Protein AF-A0A529MDP4-F1 (afdb_monomer_lite)

Secondary structure (DSSP, 8-state):
---SSGGGGGGTTTS--S----HHHHHHHHHTTTT--------------TT---HHHHIIIIIIHHHHHHHHHHHT-

Structure (mmCIF, N/CA/C/O backbone):
data_AF-A0A529MDP4-F1
#
_entry.id   AF-A0A529MDP4-F1
#
loop_
_atom_site.group_PDB
_atom_site.id
_atom_site.type_symbol
_atom_site.label_atom_id
_atom_site.label_alt_id
_atom_site.label_comp_id
_atom_site.label_asym_id
_atom_site.label_entity_id
_atom_site.label_seq_id
_atom_site.pdbx_PDB_ins_code
_atom_site.Cartn_x
_atom_site.Cartn_y
_atom_site.Cartn_z
_atom_site.occupancy
_atom_site.B_iso_or_equiv
_atom_site.auth_seq_id
_atom_site.auth_comp_id
_atom_site.auth_asym_id
_atom_site.auth_atom_id
_atom_site.pdbx_PDB_model_num
ATOM 1 N N . ASP A 1 1 ? -2.662 -3.038 -5.649 1.00 83.75 1 ASP A N 1
ATOM 2 C CA . ASP A 1 1 ? -1.800 -3.090 -6.851 1.00 83.75 1 ASP A CA 1
ATOM 3 C C . ASP A 1 1 ? -1.813 -1.691 -7.470 1.00 83.75 1 ASP A C 1
ATOM 5 O O . ASP A 1 1 ? -2.572 -0.871 -6.968 1.00 83.75 1 ASP A O 1
ATOM 9 N N . ASP A 1 2 ? -0.966 -1.399 -8.452 1.00 89.12 2 ASP A N 1
ATOM 10 C CA . ASP A 1 2 ? -1.100 -0.193 -9.291 1.00 89.12 2 ASP A CA 1
ATOM 11 C C . ASP A 1 2 ? -1.657 -0.518 -10.692 1.00 89.12 2 ASP A C 1
ATOM 13 O O . ASP A 1 2 ? -1.992 0.378 -11.459 1.00 89.12 2 ASP A O 1
ATOM 17 N N . LEU A 1 3 ? -1.786 -1.815 -11.023 1.00 90.38 3 LEU A N 1
ATOM 18 C CA . LEU A 1 3 ? -2.348 -2.344 -12.273 1.00 90.38 3 LEU A CA 1
ATOM 19 C C . LEU A 1 3 ? -1.730 -1.759 -13.555 1.00 90.38 3 LEU A C 1
ATOM 21 O O . LEU A 1 3 ? -2.284 -1.933 -14.640 1.00 90.38 3 LEU A O 1
ATOM 25 N N . THR A 1 4 ? -0.545 -1.144 -13.460 1.00 92.00 4 THR A N 1
ATOM 26 C CA . THR A 1 4 ? 0.197 -0.628 -14.621 1.00 92.00 4 THR A CA 1
ATOM 27 C C . THR A 1 4 ? 0.515 -1.757 -15.607 1.00 92.00 4 THR A C 1
ATOM 29 O O . THR A 1 4 ? 0.473 -1.572 -16.822 1.00 92.00 4 THR A O 1
ATOM 32 N N . ASP A 1 5 ? 0.804 -2.950 -15.078 1.00 91.81 5 ASP A N 1
ATOM 33 C CA . ASP A 1 5 ? 0.880 -4.194 -15.842 1.00 91.81 5 ASP A CA 1
ATOM 34 C C . ASP A 1 5 ? -0.465 -4.926 -15.777 1.00 91.81 5 ASP A C 1
ATOM 36 O O . ASP A 1 5 ? -0.802 -5.552 -14.768 1.00 91.81 5 ASP A O 1
ATOM 40 N N . GLY A 1 6 ? -1.221 -4.877 -16.875 1.00 91.81 6 GLY A N 1
ATOM 41 C CA . GLY A 1 6 ? -2.556 -5.468 -16.963 1.00 91.81 6 GLY A CA 1
ATOM 42 C C . GLY A 1 6 ? -2.608 -6.977 -16.697 1.00 91.81 6 GLY A C 1
ATOM 43 O O . GLY A 1 6 ? -3.664 -7.479 -16.322 1.00 91.81 6 GLY A O 1
ATOM 44 N N . HIS A 1 7 ? -1.496 -7.714 -16.808 1.00 94.25 7 HIS A N 1
ATOM 45 C CA . HIS A 1 7 ? -1.471 -9.137 -16.448 1.00 94.25 7 HIS A CA 1
ATOM 46 C C . HIS A 1 7 ? -1.676 -9.370 -14.946 1.00 94.25 7 HIS A C 1
ATOM 48 O O . HIS A 1 7 ? -2.201 -10.411 -14.546 1.00 94.25 7 HIS A O 1
ATOM 54 N N . LYS A 1 8 ? -1.317 -8.393 -14.104 1.00 90.50 8 LYS A N 1
ATOM 55 C CA . LYS A 1 8 ? -1.455 -8.490 -12.646 1.00 90.50 8 LYS A CA 1
ATOM 56 C C . LYS A 1 8 ? -2.896 -8.445 -12.162 1.00 90.50 8 LYS A C 1
ATOM 58 O O . LYS A 1 8 ? -3.136 -8.755 -10.998 1.00 90.50 8 LYS A O 1
ATOM 63 N N . ILE A 1 9 ? -3.866 -8.154 -13.034 1.00 92.75 9 ILE A N 1
ATOM 64 C CA . ILE A 1 9 ? -5.285 -8.275 -12.680 1.00 92.75 9 ILE A CA 1
ATOM 65 C C . ILE A 1 9 ? -5.636 -9.691 -12.204 1.00 92.75 9 ILE A C 1
ATOM 67 O O . ILE A 1 9 ? -6.523 -9.856 -11.372 1.00 92.75 9 ILE A O 1
ATOM 71 N N . ALA A 1 10 ? -4.889 -10.706 -12.653 1.00 93.62 10 ALA A N 1
ATOM 72 C CA . ALA A 1 10 ? -5.030 -12.082 -12.189 1.00 93.62 10 ALA A CA 1
ATOM 73 C C . ALA A 1 10 ? -4.819 -12.240 -10.670 1.00 93.62 10 ALA A C 1
ATOM 75 O O . ALA A 1 10 ? -5.389 -13.155 -10.093 1.00 93.62 10 ALA A O 1
ATOM 76 N N . ASN A 1 11 ? -4.073 -11.338 -10.017 1.00 88.88 11 ASN A N 1
ATOM 77 C CA . ASN A 1 11 ? -3.882 -11.340 -8.560 1.00 88.88 11 ASN A CA 1
ATOM 78 C C . ASN A 1 11 ? -5.142 -10.918 -7.783 1.00 88.88 11 ASN A C 1
ATOM 80 O O . ASN A 1 11 ? -5.190 -11.085 -6.568 1.00 88.88 11 ASN A O 1
ATOM 84 N N . LEU A 1 12 ? -6.108 -10.289 -8.462 1.00 91.88 12 LEU A N 1
ATOM 85 C CA . LEU A 1 12 ? -7.345 -9.773 -7.869 1.00 91.88 12 LEU A CA 1
ATOM 86 C C . LEU A 1 12 ? -8.597 -10.462 -8.421 1.00 91.88 12 LEU A C 1
ATOM 88 O O . LEU A 1 12 ? -9.656 -10.371 -7.809 1.00 91.88 12 LEU A O 1
ATOM 92 N N . ALA A 1 13 ? -8.496 -11.109 -9.584 1.00 92.00 13 ALA A N 1
ATOM 93 C CA . ALA A 1 13 ? -9.637 -11.603 -10.351 1.00 92.00 13 ALA A CA 1
ATOM 94 C C . ALA A 1 13 ? -10.479 -12.662 -9.618 1.00 92.00 13 ALA A C 1
ATOM 96 O O . ALA A 1 13 ? -11.665 -12.802 -9.909 1.00 92.00 13 ALA A O 1
ATOM 97 N N . ASP A 1 14 ? -9.879 -13.404 -8.690 1.00 93.56 14 ASP A N 1
ATOM 98 C CA . ASP A 1 14 ? -10.527 -14.439 -7.883 1.00 93.56 14 ASP A CA 1
A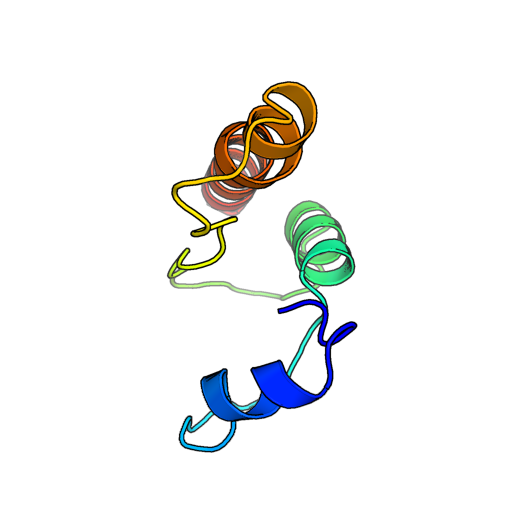TOM 99 C C . ASP A 1 14 ? -10.868 -13.980 -6.453 1.00 93.56 14 ASP A C 1
ATOM 101 O O . ASP A 1 14 ? -11.458 -14.740 -5.681 1.00 93.56 14 ASP A O 1
ATOM 105 N N . LEU A 1 15 ? -10.545 -12.733 -6.096 1.00 92.88 15 LEU A N 1
ATOM 106 C CA . LEU A 1 15 ? -10.805 -12.185 -4.771 1.00 92.88 15 LEU A CA 1
ATOM 107 C C . LEU A 1 15 ? -12.210 -11.586 -4.670 1.00 92.88 15 LEU A C 1
ATOM 109 O O . LEU A 1 15 ? -12.719 -10.935 -5.581 1.00 92.88 15 LEU A O 1
ATOM 113 N N . GLN A 1 16 ? -12.821 -11.735 -3.495 1.00 95.44 16 GLN A N 1
ATOM 114 C CA . GLN A 1 16 ? -14.040 -11.013 -3.140 1.00 95.44 16 GLN A CA 1
ATOM 115 C C . GLN A 1 16 ? -13.668 -9.701 -2.448 1.00 95.44 16 GLN A C 1
ATOM 117 O O . GLN A 1 16 ? -13.439 -9.667 -1.240 1.00 95.44 16 GLN A O 1
ATOM 122 N N . ILE A 1 17 ? -13.600 -8.623 -3.227 1.00 93.56 17 ILE A N 1
ATOM 123 C CA . ILE A 1 17 ? -13.310 -7.271 -2.736 1.00 93.56 17 ILE A CA 1
ATOM 124 C C . ILE A 1 17 ? -14.513 -6.352 -2.948 1.00 93.56 17 ILE A C 1
ATOM 126 O O . ILE A 1 17 ? -15.255 -6.498 -3.917 1.00 93.56 17 ILE A O 1
ATOM 130 N N . ALA A 1 18 ? -14.712 -5.405 -2.031 1.00 94.44 18 ALA A N 1
ATOM 131 C CA . ALA A 1 18 ? -15.760 -4.393 -2.167 1.00 94.44 18 ALA A CA 1
ATOM 132 C C . ALA A 1 18 ? -15.361 -3.268 -3.132 1.00 94.44 18 ALA A C 1
ATOM 134 O O . ALA A 1 18 ? -16.228 -2.687 -3.778 1.00 94.44 18 ALA A O 1
ATOM 135 N N . ASP A 1 19 ? -14.065 -2.953 -3.202 1.00 93.06 19 ASP A N 1
ATOM 136 C CA . ASP A 1 19 ? -13.530 -1.883 -4.038 1.00 93.06 19 ASP A CA 1
ATOM 137 C C . ASP A 1 19 ? -12.029 -2.092 -4.305 1.00 93.06 19 ASP A C 1
ATOM 139 O O . ASP A 1 19 ? -11.361 -2.852 -3.595 1.00 93.06 19 ASP A O 1
ATOM 143 N N . TYR A 1 20 ? -11.505 -1.387 -5.306 1.00 93.06 20 TYR A N 1
ATOM 144 C CA . TYR A 1 20 ? -10.081 -1.271 -5.608 1.00 93.06 20 TYR A CA 1
ATOM 145 C C . TYR A 1 20 ? -9.633 0.180 -5.433 1.00 93.06 20 TYR A C 1
ATOM 147 O O . TYR A 1 20 ? -10.28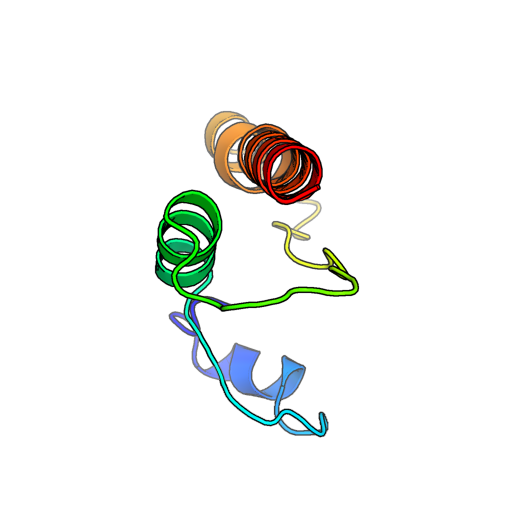8 1.113 -5.891 1.00 93.06 20 TYR A O 1
ATOM 155 N N . LEU A 1 21 ? -8.462 0.366 -4.830 1.00 93.44 21 LEU A N 1
ATOM 156 C CA . LEU A 1 21 ? -7.788 1.654 -4.764 1.00 93.44 21 LEU A CA 1
ATOM 157 C C . LEU A 1 21 ? -6.316 1.450 -5.107 1.00 93.44 21 LEU A C 1
ATOM 159 O O . LEU A 1 21 ? -5.696 0.495 -4.626 1.00 93.44 21 LEU A O 1
ATOM 163 N N . ASP A 1 22 ? -5.772 2.341 -5.933 1.00 92.75 22 ASP A N 1
ATOM 164 C CA . ASP A 1 22 ? -4.346 2.346 -6.244 1.00 92.75 22 ASP A CA 1
ATOM 165 C C . ASP A 1 22 ? -3.520 2.458 -4.951 1.00 92.75 22 ASP A C 1
ATOM 167 O O . ASP A 1 22 ? -3.926 3.119 -3.990 1.00 92.75 22 ASP A O 1
ATOM 171 N N . LYS A 1 23 ? -2.362 1.793 -4.902 1.00 89.56 23 LYS A N 1
ATOM 172 C CA . LYS A 1 23 ? -1.499 1.777 -3.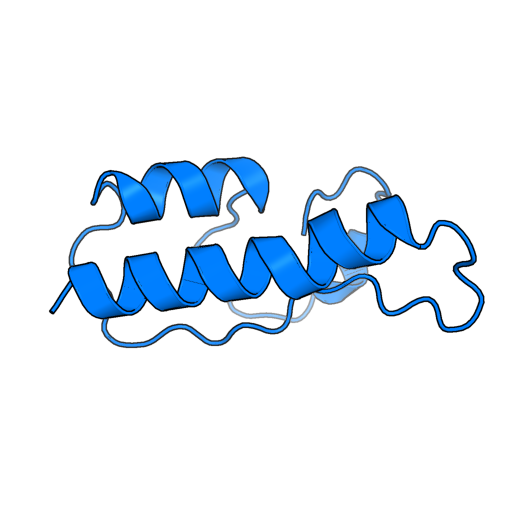710 1.00 89.56 23 LYS A CA 1
ATOM 173 C C . LYS A 1 23 ? -1.067 3.183 -3.260 1.00 89.56 23 LYS A C 1
ATOM 175 O O . LYS A 1 23 ? -0.895 3.389 -2.053 1.00 89.56 23 LYS A O 1
ATOM 180 N N . ASP A 1 24 ? -0.864 4.116 -4.188 1.00 84.06 24 ASP A N 1
ATOM 181 C CA . ASP A 1 24 ? -0.358 5.457 -3.895 1.00 84.06 24 ASP A CA 1
ATOM 182 C C . ASP A 1 24 ? -1.509 6.353 -3.411 1.00 84.06 24 ASP A C 1
ATOM 184 O O . ASP A 1 24 ? -1.358 7.074 -2.418 1.00 84.06 24 ASP A O 1
ATOM 188 N N . ASP A 1 25 ? -2.696 6.202 -4.007 1.00 93.00 25 ASP A N 1
ATOM 189 C CA . ASP A 1 25 ? -3.928 6.856 -3.550 1.00 93.00 25 ASP A CA 1
ATOM 190 C C . ASP A 1 25 ? -4.374 6.343 -2.174 1.00 93.00 25 ASP A C 1
ATOM 192 O O . ASP A 1 25 ? -4.789 7.123 -1.311 1.00 93.00 25 ASP A O 1
ATOM 196 N N . PHE A 1 26 ? -4.266 5.032 -1.937 1.00 94.44 26 PHE A N 1
ATOM 197 C CA . PHE A 1 26 ? -4.622 4.395 -0.671 1.00 94.44 26 PHE A CA 1
ATOM 198 C C . PHE A 1 26 ? -3.855 4.994 0.501 1.00 94.44 26 PHE A C 1
ATOM 200 O O . PHE A 1 26 ? -4.472 5.381 1.496 1.00 94.44 26 PHE A O 1
ATOM 207 N N . LEU A 1 27 ? -2.528 5.091 0.390 1.00 93.06 27 LEU A N 1
ATOM 208 C CA . LEU A 1 27 ? -1.703 5.547 1.503 1.00 93.06 27 LEU A CA 1
ATOM 209 C C . LEU A 1 27 ? -1.992 7.015 1.834 1.00 93.06 27 LEU A C 1
ATOM 211 O O . LEU A 1 27 ? -2.198 7.347 3.000 1.00 93.06 27 LEU A O 1
ATOM 215 N N . ALA A 1 28 ? -2.097 7.870 0.812 1.00 93.19 28 ALA A N 1
ATOM 216 C CA . ALA A 1 28 ? -2.458 9.272 0.998 1.00 93.19 28 ALA A CA 1
ATOM 217 C C . ALA A 1 28 ? -3.856 9.425 1.619 1.00 93.19 28 ALA A C 1
ATOM 219 O O . ALA A 1 28 ? -4.073 10.260 2.499 1.00 93.19 28 ALA A O 1
ATOM 220 N N . ARG A 1 29 ? -4.828 8.613 1.194 1.00 94.69 29 ARG A N 1
ATOM 221 C CA . ARG A 1 29 ? -6.193 8.670 1.724 1.00 94.69 29 ARG A CA 1
ATOM 222 C C . ARG A 1 29 ? -6.286 8.151 3.157 1.00 94.69 29 ARG A C 1
ATOM 224 O O . ARG A 1 29 ? -7.025 8.732 3.950 1.00 94.69 29 ARG A O 1
ATOM 231 N N . LEU A 1 30 ? -5.533 7.107 3.500 1.00 94.19 30 LEU A N 1
ATOM 232 C CA . LEU A 1 30 ? -5.434 6.575 4.859 1.00 94.19 30 LEU A CA 1
ATOM 233 C C . LEU A 1 30 ? -4.822 7.608 5.814 1.00 94.19 30 LEU A C 1
ATOM 235 O O . LEU A 1 30 ? -5.395 7.870 6.868 1.00 94.19 30 LEU A O 1
ATOM 239 N N . GLU A 1 31 ? -3.703 8.226 5.426 1.00 92.19 31 GLU A N 1
ATOM 240 C CA . GLU A 1 31 ? -3.012 9.259 6.216 1.00 92.19 31 GLU A CA 1
ATOM 241 C C . GLU A 1 31 ? -3.913 10.476 6.499 1.00 92.19 31 GLU A C 1
ATOM 243 O O . GLU A 1 31 ? -3.818 11.082 7.563 1.00 92.19 31 GLU A O 1
ATOM 248 N N . ASN A 1 32 ? -4.840 10.792 5.589 1.00 92.31 32 ASN A N 1
ATOM 249 C CA . ASN A 1 32 ? -5.807 11.882 5.744 1.00 92.31 32 ASN A CA 1
ATOM 250 C C . ASN A 1 32 ? -7.133 11.461 6.414 1.00 92.31 32 ASN A C 1
ATOM 252 O O . ASN A 1 32 ? -8.071 12.257 6.466 1.00 92.31 32 ASN A O 1
ATOM 256 N N . GLY A 1 33 ? -7.263 10.213 6.883 1.00 90.31 33 GLY A N 1
ATOM 257 C CA . GLY A 1 33 ? -8.493 9.700 7.505 1.00 90.31 33 GLY A CA 1
ATOM 258 C C . GLY A 1 33 ? -9.674 9.516 6.538 1.00 90.31 33 GLY A C 1
ATOM 259 O O . GLY A 1 33 ? -10.813 9.329 6.963 1.00 90.31 33 GLY A O 1
ATOM 260 N N . GLY A 1 34 ? -9.431 9.538 5.225 1.00 92.19 34 GLY A N 1
ATOM 261 C CA . GLY A 1 34 ? -10.462 9.506 4.183 1.00 92.19 34 GLY A CA 1
ATOM 262 C C . GLY A 1 34 ? -11.083 8.129 3.910 1.00 92.19 34 GLY A C 1
ATOM 263 O O . GLY A 1 34 ? -11.874 8.004 2.972 1.00 92.19 34 GLY A O 1
ATOM 264 N N . LEU A 1 35 ? -10.701 7.101 4.677 1.00 91.62 35 LEU A N 1
ATOM 265 C CA . LEU A 1 35 ? -11.222 5.727 4.589 1.00 91.62 35 LEU A CA 1
ATOM 266 C C . LEU A 1 35 ? -12.231 5.391 5.703 1.00 91.62 35 LEU A C 1
ATOM 268 O O . LEU A 1 35 ? -12.759 4.283 5.740 1.00 91.62 35 LEU A O 1
ATOM 272 N N . GLY A 1 36 ? -12.531 6.339 6.598 1.00 89.94 36 GLY A N 1
ATOM 273 C CA . GLY A 1 36 ? -13.415 6.101 7.738 1.00 89.94 36 GLY A CA 1
ATOM 274 C C . GLY A 1 36 ? -12.779 5.191 8.795 1.00 89.94 36 GLY A C 1
ATOM 275 O O . GLY A 1 36 ? -11.563 5.195 8.985 1.00 89.94 36 GLY A O 1
ATOM 276 N N . ARG A 1 37 ? -13.606 4.425 9.520 1.00 92.62 37 ARG A N 1
ATOM 277 C CA . ARG A 1 37 ? -13.125 3.521 10.575 1.00 92.62 37 ARG A CA 1
ATOM 278 C C . ARG A 1 37 ? -12.498 2.270 9.958 1.00 92.62 37 ARG A C 1
ATOM 280 O O . ARG A 1 37 ? -13.206 1.438 9.399 1.00 92.62 37 ARG A O 1
ATOM 287 N N . VAL A 1 38 ? -11.192 2.112 10.150 1.00 93.88 38 VAL A N 1
ATOM 288 C CA . VAL A 1 38 ? -10.433 0.923 9.745 1.00 93.88 38 VAL A CA 1
ATOM 289 C C . VAL A 1 38 ? -10.230 0.020 10.962 1.00 93.88 38 VAL A C 1
ATOM 291 O O . VAL A 1 38 ? -9.663 0.446 11.963 1.00 93.88 38 VAL A O 1
ATOM 294 N N . GLU A 1 39 ? -10.707 -1.222 10.893 1.00 95.25 39 GLU A N 1
ATOM 295 C CA . GLU A 1 39 ? -10.534 -2.205 11.975 1.00 95.25 39 GLU A CA 1
ATOM 296 C C . GLU A 1 39 ? -9.185 -2.923 11.895 1.00 95.25 39 GLU A C 1
ATOM 298 O O . GLU A 1 39 ? -8.512 -3.113 12.907 1.00 95.25 39 GLU A O 1
ATOM 303 N N . ALA A 1 40 ? -8.785 -3.307 10.685 1.00 95.56 40 ALA A N 1
ATOM 304 C CA . ALA A 1 40 ? -7.553 -4.031 10.430 1.00 95.56 40 ALA A CA 1
ATOM 305 C C . ALA A 1 40 ? -7.002 -3.690 9.043 1.00 95.56 40 ALA A C 1
ATOM 307 O O . ALA A 1 40 ? -7.753 -3.365 8.123 1.00 95.56 40 ALA A O 1
ATOM 308 N N . VAL A 1 41 ? -5.681 -3.809 8.899 1.00 95.25 41 VAL A N 1
ATOM 309 C CA . VAL A 1 41 ? -4.969 -3.677 7.624 1.00 95.25 41 VAL A CA 1
ATOM 310 C C . VAL A 1 41 ? -4.100 -4.912 7.420 1.00 95.25 41 VAL A C 1
ATOM 312 O O . VAL A 1 41 ? -3.225 -5.204 8.234 1.00 95.25 41 VAL A O 1
ATOM 315 N N . PHE A 1 42 ? -4.322 -5.616 6.311 1.00 95.81 42 PHE A N 1
ATOM 316 C CA . PHE A 1 42 ? -3.487 -6.731 5.868 1.00 95.81 42 PHE A CA 1
ATOM 317 C C . PHE A 1 42 ? -2.530 -6.240 4.778 1.00 95.81 42 PHE A C 1
ATOM 319 O O . PHE A 1 42 ? -2.909 -6.098 3.618 1.00 95.81 42 PHE A O 1
ATOM 326 N N . HIS A 1 43 ? -1.284 -5.948 5.152 1.00 96.06 43 HIS A N 1
ATOM 327 C CA . HIS A 1 43 ? -0.279 -5.430 4.222 1.00 96.06 43 HIS A CA 1
ATOM 328 C C . HIS A 1 43 ? 0.450 -6.560 3.483 1.00 96.06 43 HIS A C 1
ATOM 330 O O . HIS A 1 43 ? 1.370 -7.167 4.026 1.00 96.06 43 HIS A O 1
ATOM 336 N N . GLN A 1 44 ? 0.031 -6.843 2.246 1.00 93.31 44 GLN A N 1
ATOM 337 C CA . GLN A 1 44 ? 0.647 -7.855 1.368 1.00 93.31 44 GLN A CA 1
ATOM 338 C C . GLN A 1 44 ? 1.413 -7.251 0.176 1.00 93.31 44 GLN A C 1
ATOM 340 O O . GLN A 1 44 ? 1.977 -7.983 -0.635 1.00 93.31 44 GLN A O 1
ATOM 345 N N . GLY A 1 45 ? 1.431 -5.921 0.047 1.00 92.44 45 GLY A N 1
ATOM 346 C CA . GLY A 1 45 ? 2.052 -5.234 -1.084 1.00 92.44 45 GLY A CA 1
ATOM 347 C C . GLY A 1 45 ? 3.564 -5.082 -0.927 1.00 92.44 45 GLY A C 1
ATOM 348 O O . GLY A 1 45 ? 4.032 -4.485 0.040 1.00 92.44 45 GLY A O 1
ATOM 349 N N . ALA A 1 46 ? 4.325 -5.574 -1.905 1.00 93.69 46 ALA A N 1
ATOM 350 C CA . ALA A 1 46 ? 5.768 -5.378 -2.017 1.00 93.69 46 ALA A CA 1
ATOM 351 C C . ALA A 1 46 ? 6.236 -5.654 -3.456 1.00 93.69 46 ALA A C 1
ATOM 353 O O . ALA A 1 46 ? 5.597 -6.402 -4.196 1.00 93.69 46 ALA A O 1
ATOM 354 N N . CYS A 1 47 ? 7.397 -5.122 -3.837 1.00 93.81 47 CYS A N 1
ATOM 355 C CA . CYS A 1 47 ? 8.200 -5.724 -4.890 1.00 93.81 47 CYS A CA 1
ATOM 356 C C . CYS A 1 47 ? 8.674 -7.101 -4.406 1.00 93.81 47 CYS A C 1
ATOM 358 O O . CYS A 1 47 ? 9.452 -7.201 -3.451 1.00 93.81 47 CYS A O 1
ATOM 360 N N . SER A 1 48 ? 8.171 -8.149 -5.057 1.00 91.62 48 SER A N 1
ATOM 361 C CA . SER A 1 48 ? 8.485 -9.554 -4.777 1.00 91.62 48 SER A CA 1
ATOM 362 C C . SER A 1 48 ? 9.513 -10.148 -5.745 1.00 91.62 48 SER A C 1
ATOM 364 O O . SER A 1 48 ? 9.889 -11.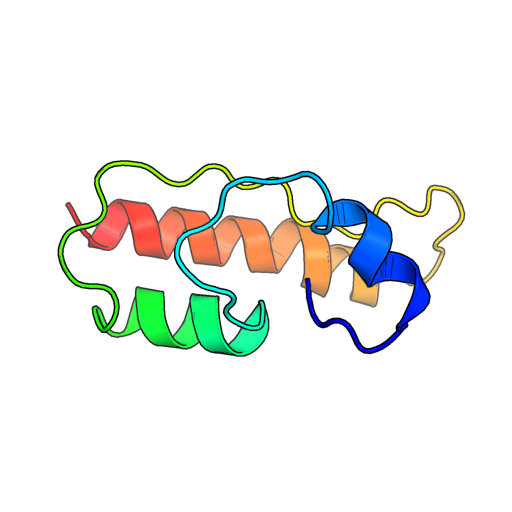312 -5.608 1.00 91.62 48 SER A O 1
ATOM 366 N N . THR A 1 49 ? 9.993 -9.362 -6.712 1.00 94.38 49 THR A N 1
ATOM 367 C CA . THR A 1 49 ? 11.019 -9.783 -7.668 1.00 94.38 49 THR A CA 1
ATOM 368 C C . THR A 1 49 ? 12.343 -9.998 -6.940 1.00 94.38 49 THR A C 1
ATOM 370 O O . THR A 1 49 ? 13.018 -9.048 -6.551 1.00 94.38 49 THR A O 1
ATOM 373 N N . THR A 1 50 ? 12.745 -11.258 -6.771 1.00 92.50 50 THR A N 1
ATOM 374 C CA . THR A 1 50 ? 13.985 -11.625 -6.059 1.00 92.50 50 THR A CA 1
ATOM 375 C C . THR A 1 50 ? 15.255 -11.220 -6.807 1.00 92.50 50 THR A C 1
ATOM 377 O O . THR A 1 50 ? 16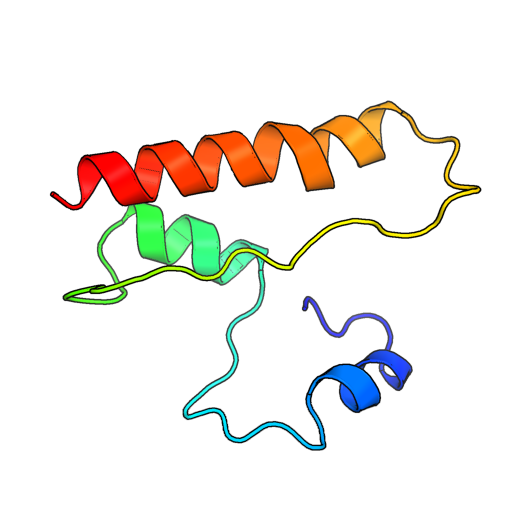.328 -11.170 -6.214 1.00 92.50 50 THR A O 1
ATOM 380 N N . THR A 1 51 ? 15.133 -10.913 -8.098 1.00 96.00 51 THR A N 1
ATOM 381 C CA . THR A 1 51 ? 16.211 -10.436 -8.971 1.00 96.00 51 THR A CA 1
ATOM 382 C C . THR A 1 51 ? 16.132 -8.931 -9.236 1.00 96.00 51 THR A C 1
ATOM 384 O O . THR A 1 51 ? 16.643 -8.465 -10.252 1.00 96.00 51 THR A O 1
ATOM 387 N N . GLU A 1 52 ? 15.456 -8.169 -8.373 1.00 97.19 52 GLU A N 1
ATOM 388 C CA . GLU A 1 52 ? 15.465 -6.708 -8.425 1.00 97.19 52 GLU A CA 1
ATOM 389 C C . GLU A 1 52 ? 16.757 -6.169 -7.796 1.00 97.19 52 GLU A C 1
ATOM 391 O O . GLU A 1 52 ? 17.058 -6.433 -6.632 1.00 97.19 52 GLU A O 1
ATOM 396 N N . TRP A 1 53 ? 17.519 -5.398 -8.570 1.00 97.19 53 TRP A N 1
ATOM 397 C CA . TRP A 1 53 ? 18.831 -4.874 -8.171 1.00 97.19 53 TRP A CA 1
ATOM 398 C C . TRP A 1 53 ? 18.812 -3.370 -7.888 1.00 97.19 53 TRP A C 1
ATOM 400 O O . TRP A 1 53 ? 19.774 -2.823 -7.342 1.00 97.19 53 TRP A O 1
ATOM 410 N N . ASN A 1 54 ? 17.719 -2.679 -8.214 1.00 98.06 54 ASN A N 1
ATOM 411 C CA . ASN A 1 54 ? 17.504 -1.293 -7.844 1.00 98.06 54 ASN A CA 1
ATOM 412 C C . ASN A 1 54 ? 17.161 -1.199 -6.351 1.00 98.06 54 ASN A C 1
ATOM 414 O O . ASN A 1 54 ? 16.002 -1.147 -5.937 1.00 98.06 54 ASN A O 1
ATOM 418 N N . GLY A 1 55 ? 18.203 -1.148 -5.520 1.00 97.69 55 GLY A N 1
ATOM 419 C CA . GLY A 1 55 ? 18.057 -1.070 -4.067 1.00 97.69 55 GLY A CA 1
ATOM 420 C C . GLY A 1 55 ? 17.277 0.162 -3.598 1.00 97.69 55 GLY A C 1
ATOM 421 O O . GLY A 1 55 ? 16.520 0.071 -2.636 1.00 97.69 55 GLY A O 1
ATOM 422 N N . LYS A 1 56 ? 17.394 1.301 -4.296 1.00 98.19 56 LYS A N 1
ATOM 423 C CA . LYS A 1 56 ? 16.607 2.499 -3.972 1.00 98.19 56 LYS A CA 1
ATOM 424 C C . LYS A 1 56 ? 15.113 2.232 -4.151 1.00 98.19 56 LYS A C 1
ATOM 426 O O . LYS A 1 56 ? 14.339 2.511 -3.243 1.00 98.19 56 LYS A O 1
ATOM 431 N N . TYR A 1 57 ? 14.734 1.632 -5.275 1.00 96.62 57 TYR A N 1
ATOM 432 C CA . TYR A 1 57 ? 13.355 1.227 -5.529 1.00 96.62 57 TYR A CA 1
ATOM 433 C C . TYR A 1 57 ? 12.843 0.233 -4.476 1.00 96.62 57 TYR A C 1
ATOM 435 O O . TYR A 1 57 ? 11.761 0.433 -3.933 1.00 96.62 57 TYR A O 1
ATOM 443 N N . MET A 1 58 ? 13.639 -0.779 -4.111 1.00 97.50 58 MET A N 1
ATOM 444 C CA . MET A 1 58 ? 13.268 -1.736 -3.058 1.00 97.50 58 MET A CA 1
ATOM 445 C C . MET A 1 58 ? 13.030 -1.056 -1.705 1.00 97.50 58 MET A C 1
ATOM 447 O O . MET A 1 58 ? 12.063 -1.370 -1.009 1.00 97.50 58 MET A O 1
ATOM 451 N N . MET A 1 59 ? 13.888 -0.105 -1.327 1.00 97.81 59 MET A N 1
ATOM 452 C CA . MET A 1 59 ? 13.719 0.646 -0.082 1.00 97.81 59 MET A CA 1
ATOM 453 C C . MET A 1 59 ? 12.495 1.558 -0.121 1.00 97.81 59 MET A C 1
ATOM 455 O O . MET A 1 59 ? 11.799 1.654 0.887 1.00 97.81 59 MET A O 1
ATOM 459 N N . ASP A 1 60 ? 12.207 2.183 -1.261 1.00 96.38 60 ASP A N 1
ATOM 460 C CA . ASP A 1 60 ? 11.065 3.082 -1.421 1.00 96.38 60 ASP A CA 1
ATOM 461 C C . ASP A 1 60 ? 9.731 2.296 -1.417 1.00 96.38 60 ASP A C 1
ATOM 463 O O . ASP A 1 60 ? 8.822 2.627 -0.652 1.00 96.38 60 ASP A O 1
ATOM 467 N N . VAL A 1 61 ? 9.630 1.207 -2.192 1.00 94.69 61 VAL A N 1
ATOM 468 C CA . VAL A 1 61 ? 8.383 0.435 -2.386 1.00 94.69 61 VAL A CA 1
ATOM 469 C C . VAL A 1 61 ? 8.098 -0.563 -1.266 1.00 94.69 61 VAL A C 1
ATOM 471 O O . VAL A 1 61 ? 6.933 -0.783 -0.944 1.00 94.69 61 VAL A O 1
ATOM 474 N N . ASN A 1 62 ? 9.122 -1.150 -0.638 1.00 96.19 62 ASN A N 1
ATOM 475 C CA . ASN A 1 62 ? 8.901 -2.137 0.422 1.00 96.19 62 ASN A CA 1
ATOM 476 C C . ASN A 1 62 ? 9.062 -1.492 1.794 1.00 96.19 62 ASN A C 1
ATOM 478 O O . ASN A 1 62 ? 8.113 -1.437 2.573 1.00 96.19 62 ASN A O 1
ATOM 482 N N . TYR A 1 63 ? 10.259 -1.001 2.114 1.00 97.56 63 TYR A N 1
ATO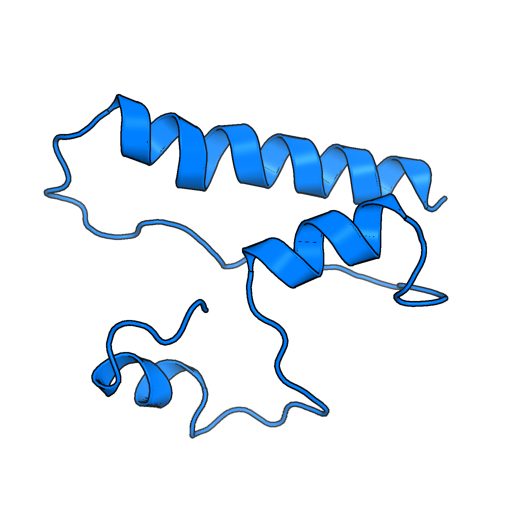M 483 C CA . TYR A 1 63 ? 10.578 -0.588 3.481 1.00 97.56 63 TYR A CA 1
ATOM 484 C C . TYR A 1 63 ? 9.888 0.725 3.879 1.00 97.56 63 TYR A C 1
ATOM 486 O O . TYR A 1 63 ? 9.146 0.765 4.863 1.00 97.56 63 TYR A O 1
ATOM 494 N N . ALA A 1 64 ? 10.108 1.797 3.115 1.00 97.25 64 ALA A N 1
ATOM 495 C CA . ALA A 1 64 ? 9.587 3.123 3.424 1.00 97.25 64 ALA A CA 1
ATOM 496 C C . ALA A 1 64 ? 8.055 3.151 3.366 1.00 97.25 64 ALA A C 1
ATOM 498 O O . ALA A 1 64 ? 7.423 3.678 4.285 1.00 97.25 64 ALA A O 1
ATOM 499 N N . TYR A 1 65 ? 7.464 2.519 2.348 1.00 96.50 65 TYR A N 1
ATOM 500 C CA . TYR A 1 65 ? 6.015 2.360 2.238 1.00 96.50 65 TYR A CA 1
ATOM 501 C C . TYR A 1 65 ? 5.421 1.628 3.451 1.00 96.50 65 TYR A C 1
ATOM 503 O O . TYR A 1 65 ? 4.532 2.159 4.115 1.00 96.50 65 TYR A O 1
ATOM 511 N N . SER A 1 66 ? 5.953 0.450 3.808 1.00 97.44 66 SER A N 1
ATOM 512 C CA . SER A 1 66 ? 5.446 -0.335 4.948 1.00 97.44 66 SER A CA 1
ATOM 513 C C . SER A 1 66 ? 5.551 0.433 6.266 1.00 97.44 66 SER A C 1
ATOM 515 O O . SER A 1 66 ? 4.644 0.382 7.097 1.00 97.44 66 SER A O 1
ATOM 517 N N . LYS A 1 67 ? 6.643 1.184 6.458 1.00 97.81 67 LYS A N 1
ATOM 518 C CA . LYS A 1 67 ? 6.833 2.033 7.638 1.00 97.81 67 LYS A CA 1
ATOM 519 C C . LYS A 1 67 ? 5.780 3.141 7.711 1.00 97.81 67 LYS A C 1
ATOM 521 O O . LYS A 1 67 ? 5.209 3.356 8.779 1.00 97.81 67 LYS A O 1
ATOM 526 N N . ARG A 1 68 ? 5.508 3.833 6.600 1.00 96.62 68 ARG A N 1
ATOM 527 C CA . ARG A 1 68 ? 4.454 4.860 6.532 1.00 96.62 68 ARG A CA 1
ATOM 528 C C . ARG A 1 68 ? 3.082 4.272 6.836 1.00 96.62 68 ARG A C 1
ATOM 530 O O . ARG A 1 68 ? 2.377 4.807 7.686 1.00 96.62 68 ARG A O 1
ATOM 537 N N . LEU A 1 69 ? 2.756 3.136 6.221 1.00 96.50 69 LEU A N 1
ATOM 538 C CA . LEU A 1 69 ? 1.495 2.438 6.450 1.00 96.50 69 LEU A CA 1
ATOM 539 C C . LEU A 1 69 ? 1.304 2.073 7.928 1.00 96.50 69 LEU A C 1
ATOM 541 O O . LEU A 1 69 ? 0.245 2.337 8.496 1.00 96.50 69 LEU A O 1
ATOM 545 N N . LEU A 1 70 ? 2.339 1.529 8.577 1.00 97.19 70 LEU A N 1
ATOM 546 C CA . LEU A 1 70 ? 2.302 1.232 10.009 1.00 97.19 70 LEU A CA 1
ATOM 547 C C . LEU A 1 70 ? 2.046 2.494 10.844 1.00 97.19 70 LEU A C 1
ATOM 549 O O . LEU A 1 70 ? 1.202 2.472 11.738 1.00 97.19 70 LEU A O 1
ATOM 553 N N . HIS A 1 71 ? 2.755 3.591 10.566 1.00 96.44 71 HIS A N 1
ATOM 554 C CA . HIS A 1 71 ? 2.559 4.845 11.294 1.00 96.44 71 HIS A CA 1
ATOM 555 C C . HIS A 1 71 ? 1.143 5.404 11.115 1.00 96.44 71 HIS A C 1
ATOM 557 O O . HIS A 1 71 ? 0.543 5.813 12.107 1.00 96.44 71 HIS A O 1
ATOM 563 N N . ALA A 1 72 ? 0.585 5.351 9.903 1.00 95.12 72 ALA A N 1
ATOM 564 C CA . ALA A 1 72 ? -0.798 5.744 9.649 1.00 95.12 72 ALA A CA 1
ATOM 565 C C . ALA A 1 72 ? -1.782 4.885 10.464 1.00 95.12 72 ALA A C 1
ATOM 567 O O . ALA A 1 72 ? -2.633 5.422 11.166 1.00 95.12 72 ALA A O 1
ATOM 568 N N . CYS A 1 73 ? -1.611 3.559 10.473 1.00 95.44 73 CYS A N 1
ATOM 569 C CA . CYS A 1 73 ? -2.463 2.656 11.257 1.00 95.44 73 CYS A CA 1
ATOM 570 C C . CYS A 1 73 ? -2.398 2.929 12.769 1.00 95.44 73 CYS A C 1
ATOM 572 O O . CYS A 1 73 ? -3.403 2.815 13.465 1.00 95.44 73 CYS A O 1
ATOM 574 N N . LEU A 1 74 ? -1.220 3.279 13.295 1.00 94.81 74 LEU A N 1
ATOM 575 C CA . LEU A 1 74 ? -1.049 3.615 14.711 1.00 94.81 74 LEU A CA 1
ATOM 576 C C . LEU A 1 74 ? -1.663 4.972 15.076 1.00 94.81 74 LEU A C 1
ATOM 578 O O . LEU A 1 74 ? -2.098 5.133 16.213 1.00 94.81 74 LEU A O 1
ATOM 582 N N . ALA A 1 75 ? -1.701 5.917 14.135 1.00 92.94 75 ALA A N 1
ATOM 583 C CA . ALA A 1 75 ? -2.298 7.237 14.322 1.00 92.94 75 ALA A CA 1
ATOM 584 C C . ALA A 1 75 ? -3.836 7.230 14.238 1.00 92.94 75 ALA A C 1
ATOM 586 O O . ALA A 1 75 ? -4.470 8.146 14.747 1.00 92.94 75 ALA A O 1
ATOM 587 N N . LEU A 1 76 ? -4.431 6.200 13.626 1.00 85.62 76 LEU A N 1
ATOM 588 C CA . LEU A 1 76 ? -5.886 6.007 13.537 1.00 85.62 76 LEU A CA 1
ATOM 589 C C . LEU A 1 76 ? -6.525 5.453 14.825 1.00 85.62 76 LEU A C 1
ATOM 591 O O . LEU A 1 76 ? -7.729 5.193 14.835 1.00 85.62 76 LEU A O 1
ATOM 595 N N . ARG A 1 77 ? -5.726 5.223 15.874 1.00 65.19 77 ARG A N 1
ATOM 596 C CA . ARG A 1 77 ? -6.188 4.713 17.173 1.00 65.19 77 ARG A CA 1
ATOM 597 C C . ARG A 1 77 ? -6.888 5.773 18.010 1.00 65.19 77 ARG A C 1
ATOM 599 O O . ARG A 1 77 ? -6.377 6.911 18.069 1.00 65.19 77 ARG A O 1
#

Foldseek 3Di:
DQCPPVVCVVVPVPDDDPDDDHLVRVLVCLLVCVVPDDPDDDDPWAPPPPPDPPVVRRCVRPPVSVVSVVVSVVVSD

Sequence (77 aa):
DDLTDGHKIANLADLQIADYLDKDDFLARLENGGLGRVEAVFHQGACSTTTEWNGKYMMDVNYAYSKRLLHACLALR

pLDDT: mean 93.4, std 4.39, range [65.19, 98.19]

Radius of gyration: 13.65 Å; chains: 1; bounding box: 35×26×34 Å